Protein AF-A0A0G0HAD8-F1 (afdb_monomer_lite)

Structure (mmCIF, N/CA/C/O backbone):
data_AF-A0A0G0HAD8-F1
#
_entry.id   AF-A0A0G0HAD8-F1
#
loop_
_atom_site.group_PDB
_atom_site.id
_atom_site.type_symbol
_atom_site.label_atom_id
_atom_site.label_alt_id
_atom_site.label_comp_id
_atom_site.label_asym_id
_atom_site.label_entity_id
_atom_site.label_seq_id
_atom_site.pdbx_PDB_ins_code
_atom_site.Cartn_x
_atom_site.Cartn_y
_atom_site.Cartn_z
_atom_site.occupancy
_atom_site.B_iso_or_equiv
_atom_site.auth_seq_id
_atom_site.auth_comp_id
_atom_site.auth_asym_id
_atom_site.auth_atom_id
_atom_site.pdbx_PDB_model_num
ATOM 1 N N . MET A 1 1 ? -34.186 2.972 33.583 1.00 49.22 1 MET A N 1
ATOM 2 C CA . M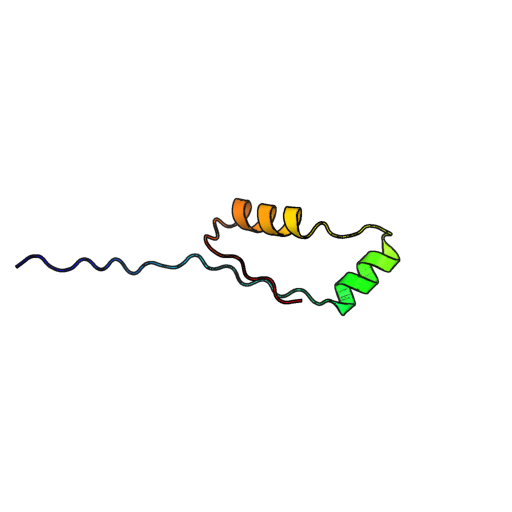ET A 1 1 ? -33.120 2.110 33.031 1.00 49.22 1 MET A CA 1
ATOM 3 C C . MET A 1 1 ? -32.687 2.743 31.719 1.00 49.22 1 MET A C 1
ATOM 5 O O . MET A 1 1 ? -33.558 2.895 30.870 1.00 49.22 1 MET A O 1
ATOM 9 N N . PRO A 1 2 ? -31.444 3.225 31.563 1.00 46.72 2 PRO A N 1
ATOM 10 C CA . PRO A 1 2 ? -31.005 3.739 30.276 1.00 46.72 2 PRO A CA 1
ATOM 11 C C . PRO A 1 2 ? -30.734 2.560 29.339 1.00 46.72 2 PRO A C 1
ATOM 13 O O . PRO A 1 2 ? -30.091 1.587 29.726 1.00 46.72 2 PRO A O 1
ATOM 16 N N . LEU A 1 3 ? -31.288 2.642 28.132 1.00 55.41 3 LEU A N 1
ATOM 17 C CA . LEU A 1 3 ? -31.021 1.718 27.038 1.00 55.41 3 LEU A CA 1
ATOM 18 C C . LEU A 1 3 ? -29.595 1.980 26.549 1.00 55.41 3 LEU A C 1
ATOM 20 O O . LEU A 1 3 ? -29.276 3.100 26.146 1.00 55.41 3 LEU A O 1
ATOM 24 N N . ASP A 1 4 ? -28.746 0.960 26.636 1.00 53.72 4 ASP A N 1
ATOM 25 C CA . ASP A 1 4 ? -27.400 0.972 26.079 1.00 53.72 4 ASP A CA 1
ATOM 26 C C . ASP A 1 4 ? -27.500 1.130 24.556 1.00 53.72 4 ASP A C 1
ATOM 28 O O . ASP A 1 4 ? -27.778 0.187 23.817 1.00 53.72 4 ASP A O 1
ATOM 32 N N . ASN A 1 5 ? -27.325 2.363 24.082 1.00 59.44 5 ASN A N 1
ATOM 33 C CA . ASN A 1 5 ? -27.127 2.662 22.672 1.00 59.44 5 ASN A CA 1
ATOM 34 C C . ASN A 1 5 ? -25.685 2.291 22.310 1.00 59.44 5 ASN A C 1
ATOM 36 O O . ASN A 1 5 ? -24.862 3.164 22.026 1.00 59.44 5 ASN A O 1
ATOM 40 N N . SER A 1 6 ? -25.376 0.993 22.305 1.00 56.94 6 SER A N 1
ATOM 41 C CA . SER A 1 6 ? -24.209 0.475 21.596 1.00 56.94 6 SER A CA 1
ATOM 42 C C . SER A 1 6 ? -24.455 0.661 20.100 1.00 56.94 6 SER A C 1
ATOM 44 O O . SER A 1 6 ? -24.945 -0.215 19.389 1.00 56.94 6 SER A O 1
ATOM 46 N N . GLN A 1 7 ? -24.182 1.884 19.645 1.00 55.28 7 GLN A N 1
ATOM 47 C CA . GLN A 1 7 ? -24.069 2.268 18.249 1.00 55.28 7 GLN A CA 1
ATOM 48 C C . GLN A 1 7 ? -23.199 1.216 17.563 1.00 55.28 7 GLN A C 1
ATOM 50 O O . GLN A 1 7 ? -22.031 1.053 17.916 1.00 55.28 7 GLN A O 1
ATOM 55 N N . ASN A 1 8 ? -23.782 0.486 16.612 1.00 53.56 8 ASN A N 1
ATOM 56 C CA . ASN A 1 8 ? -23.048 -0.391 15.714 1.00 53.56 8 ASN A CA 1
ATOM 57 C C . ASN A 1 8 ? -21.944 0.447 15.065 1.00 53.56 8 ASN A C 1
ATOM 59 O O . ASN A 1 8 ? -22.214 1.225 14.151 1.00 53.56 8 ASN A O 1
ATOM 63 N N . GLN A 1 9 ? -20.715 0.341 15.575 1.00 56.56 9 GLN A N 1
ATOM 64 C CA . GLN A 1 9 ? -19.554 0.977 14.976 1.00 56.56 9 GLN A CA 1
ATOM 65 C C . GLN A 1 9 ? -19.329 0.284 13.636 1.00 56.56 9 GLN A C 1
ATOM 67 O O . GLN A 1 9 ? -18.644 -0.733 13.557 1.00 56.56 9 GLN A O 1
ATOM 72 N N . THR A 1 10 ? -19.953 0.807 12.582 1.00 59.22 10 THR A N 1
ATOM 73 C CA . THR A 1 10 ? -19.644 0.454 11.202 1.00 59.22 10 THR A CA 1
ATOM 74 C C . THR A 1 10 ? -18.191 0.832 10.974 1.00 59.22 10 THR A C 1
ATOM 76 O O . THR A 1 10 ? -17.861 1.989 10.702 1.00 59.22 10 THR A O 1
ATOM 79 N N . THR A 1 11 ? -17.302 -0.130 11.184 1.00 64.25 11 THR A N 1
ATOM 80 C CA . THR A 1 11 ? -15.882 0.012 10.914 1.00 64.25 11 THR A CA 1
ATOM 81 C C . THR A 1 11 ? -15.743 0.224 9.414 1.00 64.25 11 THR A C 1
ATOM 83 O O . THR A 1 11 ? -15.970 -0.680 8.615 1.00 64.25 11 THR A O 1
ATOM 86 N N . ASN A 1 12 ? -15.431 1.460 9.018 1.00 67.88 12 ASN A N 1
ATOM 87 C CA . ASN A 1 12 ? -15.195 1.813 7.624 1.00 67.88 12 ASN A CA 1
ATOM 88 C C . ASN A 1 12 ? -13.828 1.244 7.209 1.00 67.88 12 ASN A C 1
ATOM 90 O O . ASN A 1 12 ? -12.795 1.919 7.259 1.00 67.88 12 ASN A O 1
ATOM 94 N N . ALA A 1 13 ? -13.819 -0.063 6.950 1.00 70.81 13 ALA A N 1
ATOM 95 C CA . ALA A 1 13 ? -12.640 -0.860 6.669 1.00 70.81 13 ALA A CA 1
ATOM 96 C C . ALA A 1 13 ? -12.479 -1.031 5.157 1.00 70.81 13 ALA A C 1
ATOM 98 O O . ALA A 1 13 ? -13.402 -1.457 4.464 1.00 70.81 13 ALA A O 1
ATOM 99 N N . ILE A 1 14 ? -11.285 -0.719 4.654 1.00 75.00 14 ILE A N 1
ATOM 100 C CA . ILE A 1 14 ? -10.954 -0.847 3.236 1.00 75.00 14 ILE A CA 1
ATOM 101 C C . ILE A 1 14 ? -9.927 -1.962 3.090 1.00 75.00 14 ILE A C 1
ATOM 103 O O . ILE A 1 14 ? -8.828 -1.890 3.645 1.00 75.00 14 ILE A O 1
ATOM 107 N N . TYR A 1 15 ? -10.288 -2.983 2.319 1.00 75.12 15 TYR A N 1
ATOM 108 C CA . TYR A 1 15 ? -9.409 -4.093 1.974 1.00 75.12 15 TYR A CA 1
ATOM 109 C C . TYR A 1 15 ? -8.863 -3.877 0.568 1.00 75.12 15 TYR A C 1
ATOM 111 O O . TYR A 1 15 ? -9.626 -3.706 -0.381 1.00 75.12 15 TYR A O 1
ATOM 119 N N . VAL A 1 16 ? -7.538 -3.872 0.441 1.00 75.12 16 VAL A N 1
ATOM 120 C CA . VAL A 1 16 ? -6.845 -3.685 -0.834 1.00 75.12 16 VAL A CA 1
ATOM 121 C C . VAL A 1 16 ? -5.959 -4.897 -1.063 1.00 75.12 16 VAL A C 1
ATOM 123 O O . VAL A 1 16 ? -5.078 -5.184 -0.254 1.00 75.12 16 VAL A O 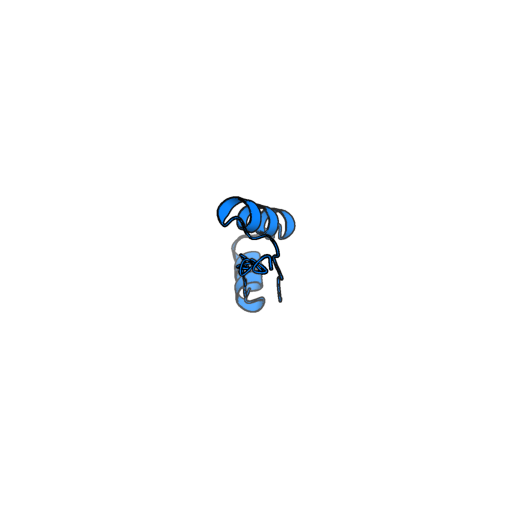1
ATOM 126 N N . PHE A 1 17 ? -6.201 -5.594 -2.170 1.00 78.06 17 PHE A N 1
ATOM 127 C CA . PHE A 1 17 ? -5.387 -6.717 -2.618 1.00 78.06 17 PHE A CA 1
ATOM 128 C C . PHE A 1 17 ? -4.544 -6.248 -3.795 1.00 78.06 17 PHE A C 1
ATOM 130 O O . PHE A 1 17 ? -5.084 -5.774 -4.797 1.00 78.06 17 PHE A O 1
ATOM 137 N N . VAL A 1 18 ? -3.227 -6.337 -3.648 1.00 76.62 18 VAL A N 1
ATOM 138 C CA . VAL A 1 18 ? -2.282 -5.939 -4.688 1.00 76.62 18 VAL A CA 1
ATOM 139 C C . VAL A 1 18 ? -1.612 -7.195 -5.213 1.00 76.62 18 VAL A C 1
ATOM 141 O O . VAL A 1 18 ? -1.008 -7.940 -4.453 1.00 76.62 18 VAL A O 1
ATOM 144 N N . ASP A 1 19 ? -1.715 -7.423 -6.518 1.00 82.25 19 ASP A N 1
ATOM 145 C CA . ASP A 1 19 ? -0.996 -8.513 -7.165 1.00 82.25 19 ASP A CA 1
ATOM 146 C C . ASP A 1 19 ? 0.470 -8.110 -7.383 1.00 82.25 19 ASP A C 1
ATOM 148 O O . ASP A 1 19 ? 0.770 -7.206 -8.172 1.00 82.25 19 ASP A O 1
ATOM 152 N N . ALA A 1 20 ? 1.384 -8.771 -6.670 1.00 79.56 20 ALA A N 1
ATOM 153 C CA . ALA A 1 20 ? 2.811 -8.480 -6.743 1.00 79.56 20 ALA A CA 1
ATOM 154 C C . ALA A 1 20 ? 3.412 -8.778 -8.129 1.00 79.56 20 ALA A C 1
ATOM 156 O O . ALA A 1 20 ? 4.315 -8.061 -8.565 1.00 79.56 20 ALA A O 1
ATOM 157 N N . SER A 1 21 ? 2.903 -9.791 -8.844 1.00 80.88 21 SER A N 1
ATOM 158 C CA . SER A 1 21 ? 3.418 -10.169 -10.167 1.00 80.88 21 SER A CA 1
ATOM 159 C C . SER A 1 21 ? 3.099 -9.097 -11.209 1.00 80.88 21 SER A C 1
ATOM 161 O O . SER A 1 21 ? 3.994 -8.593 -11.888 1.00 80.88 21 SER A O 1
ATOM 163 N N . ASN A 1 22 ? 1.848 -8.643 -11.245 1.00 81.12 22 ASN A N 1
ATOM 164 C CA . ASN A 1 22 ? 1.386 -7.600 -12.148 1.00 81.12 22 ASN A CA 1
ATOM 165 C C . ASN A 1 22 ? 2.026 -6.246 -11.811 1.00 81.12 22 ASN A C 1
ATOM 167 O O . ASN A 1 22 ? 2.352 -5.463 -12.706 1.00 81.12 22 ASN A O 1
ATOM 171 N N . LEU A 1 23 ? 2.247 -5.975 -10.521 1.00 80.19 23 LEU A N 1
ATOM 172 C CA . LEU A 1 23 ? 2.940 -4.770 -10.078 1.00 80.19 23 LEU A CA 1
ATOM 173 C C . LEU A 1 23 ? 4.413 -4.766 -10.514 1.00 80.19 23 LEU A C 1
ATOM 175 O O . LEU A 1 23 ? 4.904 -3.745 -11.000 1.00 80.19 23 LEU A O 1
ATOM 179 N N . TRP A 1 24 ? 5.106 -5.900 -10.393 1.00 77.88 24 TRP A N 1
ATOM 180 C CA . TRP A 1 24 ? 6.497 -6.038 -10.824 1.00 77.88 24 TRP A CA 1
ATOM 181 C C . TRP A 1 24 ? 6.655 -5.887 -12.342 1.00 77.88 24 TRP A C 1
ATOM 183 O O . TRP A 1 24 ? 7.547 -5.167 -12.800 1.00 77.88 24 TRP A O 1
ATOM 193 N N . GLU A 1 25 ? 5.763 -6.484 -13.136 1.00 83.69 25 GLU A N 1
ATOM 194 C CA . GLU A 1 25 ? 5.744 -6.275 -14.591 1.00 83.69 25 GLU A CA 1
ATOM 195 C C . GLU A 1 25 ? 5.498 -4.801 -14.952 1.00 83.69 25 GLU A C 1
ATOM 197 O O . GLU A 1 25 ? 6.194 -4.242 -15.806 1.00 83.69 25 GLU A O 1
ATOM 202 N N . ALA A 1 26 ? 4.579 -4.128 -14.251 1.00 82.81 26 ALA A N 1
ATOM 203 C CA . ALA A 1 26 ? 4.327 -2.701 -14.442 1.00 82.81 26 ALA A CA 1
ATOM 204 C C . ALA A 1 26 ? 5.545 -1.827 -14.075 1.00 82.81 26 ALA A C 1
ATOM 206 O O . ALA A 1 26 ? 5.821 -0.845 -14.775 1.00 82.81 26 ALA A O 1
ATOM 207 N N . PHE A 1 27 ? 6.302 -2.188 -13.031 1.00 84.19 27 PHE A N 1
ATOM 208 C CA . PHE A 1 27 ? 7.557 -1.515 -12.668 1.00 84.19 27 PHE A CA 1
ATOM 209 C C . PHE A 1 27 ? 8.627 -1.676 -13.734 1.00 84.19 27 PHE A C 1
ATOM 211 O O . PHE A 1 27 ? 9.231 -0.677 -14.131 1.00 84.19 27 PHE A O 1
ATOM 218 N N . LYS A 1 28 ? 8.818 -2.896 -14.245 1.00 83.12 28 LYS A N 1
ATOM 219 C CA . LYS A 1 28 ? 9.768 -3.160 -15.332 1.00 83.12 28 LYS A CA 1
ATOM 220 C C . LYS A 1 28 ? 9.411 -2.384 -16.599 1.00 83.12 28 LYS A C 1
ATOM 222 O O . LYS A 1 28 ? 10.295 -1.808 -17.225 1.00 83.12 28 LYS A O 1
ATOM 227 N N . ALA A 1 29 ? 8.127 -2.321 -16.953 1.00 84.69 29 ALA A N 1
ATOM 228 C CA . ALA A 1 29 ? 7.670 -1.654 -18.171 1.00 84.69 29 ALA A CA 1
ATOM 229 C C . ALA A 1 29 ? 7.733 -0.117 -18.096 1.00 84.69 29 ALA A C 1
ATOM 231 O O . ALA A 1 29 ? 8.014 0.535 -19.101 1.00 84.69 29 ALA A O 1
ATOM 232 N N . LYS A 1 30 ? 7.447 0.484 -16.929 1.00 79.81 30 LYS A N 1
ATOM 233 C CA . LYS A 1 30 ? 7.379 1.953 -16.774 1.00 79.81 30 LYS A CA 1
ATOM 234 C C . LYS A 1 30 ? 8.611 2.590 -16.130 1.00 79.81 30 LYS A C 1
ATOM 236 O O . LYS A 1 30 ? 8.690 3.820 -16.122 1.00 79.81 30 LYS A O 1
ATOM 241 N N . GLY A 1 31 ? 9.528 1.799 -15.569 1.00 77.88 31 GLY A N 1
ATOM 242 C CA . GLY A 1 31 ? 10.745 2.282 -14.906 1.00 77.88 31 GLY A CA 1
ATOM 243 C C . GLY A 1 31 ? 10.480 3.161 -13.678 1.00 77.88 31 GLY A C 1
ATOM 244 O O . GLY A 1 31 ? 11.323 3.974 -13.307 1.00 77.88 31 GLY A O 1
ATOM 245 N N . ARG A 1 32 ? 9.290 3.058 -13.073 1.00 75.00 32 ARG A N 1
ATOM 246 C CA . ARG A 1 32 ? 8.888 3.846 -11.902 1.00 75.00 32 ARG A CA 1
ATOM 247 C C . ARG A 1 32 ? 8.384 2.920 -10.815 1.00 75.00 32 ARG A C 1
ATOM 249 O O . ARG A 1 32 ? 7.513 2.095 -11.071 1.00 75.00 32 ARG A O 1
ATOM 256 N N . PHE A 1 33 ? 8.905 3.108 -9.612 1.00 74.19 33 PHE A N 1
ATOM 257 C CA . PHE A 1 33 ? 8.429 2.416 -8.425 1.00 74.19 33 PHE A CA 1
ATOM 258 C C . PHE A 1 33 ? 7.138 3.060 -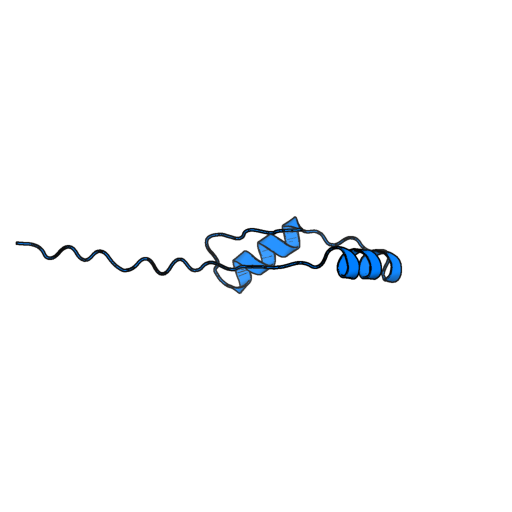7.920 1.00 74.19 33 PHE A C 1
ATOM 260 O O . PHE A 1 33 ? 6.985 4.284 -7.951 1.00 74.19 33 PHE A O 1
ATOM 267 N N . LEU A 1 34 ? 6.204 2.227 -7.461 1.00 75.31 34 LEU A N 1
ATOM 268 C CA . LEU A 1 34 ? 5.042 2.696 -6.719 1.00 75.31 34 LEU A CA 1
ATOM 269 C C . LEU A 1 34 ? 5.516 3.114 -5.333 1.00 75.31 34 LEU A C 1
ATOM 271 O O . LEU A 1 34 ? 6.128 2.334 -4.607 1.00 75.31 34 LEU A O 1
ATOM 275 N N . ASP A 1 35 ? 5.177 4.335 -4.958 1.00 82.31 35 ASP A N 1
ATOM 276 C CA . ASP A 1 35 ? 5.314 4.790 -3.588 1.00 82.31 35 ASP A CA 1
ATOM 277 C C . ASP A 1 35 ? 4.099 4.281 -2.796 1.00 82.31 35 ASP A C 1
ATOM 279 O O . ASP A 1 35 ? 2.979 4.800 -2.905 1.00 82.31 35 ASP A O 1
ATOM 283 N N . PHE A 1 36 ? 4.302 3.183 -2.068 1.00 78.19 36 PHE A N 1
ATOM 284 C CA . PHE A 1 36 ? 3.245 2.535 -1.296 1.00 78.19 36 PHE A CA 1
ATOM 285 C C . PHE A 1 36 ? 2.728 3.428 -0.168 1.00 78.19 36 PHE A C 1
ATOM 287 O O . PHE A 1 36 ? 1.525 3.427 0.086 1.00 78.19 36 PHE A O 1
ATOM 294 N N . GLU A 1 37 ? 3.582 4.239 0.459 1.00 81.12 37 GLU A N 1
ATOM 295 C CA . GLU A 1 37 ? 3.159 5.167 1.511 1.00 81.12 37 GLU A CA 1
ATOM 296 C C . GLU A 1 37 ? 2.212 6.232 0.957 1.00 81.12 37 GLU A C 1
ATOM 298 O O . GLU A 1 37 ? 1.124 6.447 1.504 1.00 81.12 37 GLU A O 1
ATOM 303 N N . LYS A 1 38 ? 2.564 6.841 -0.184 1.00 85.19 38 LYS A N 1
ATOM 304 C CA . LYS A 1 38 ? 1.660 7.765 -0.889 1.00 85.19 38 LYS A CA 1
ATOM 305 C C . LYS A 1 38 ? 0.359 7.095 -1.307 1.00 85.19 38 LYS A C 1
ATOM 307 O O . LYS A 1 38 ? -0.702 7.708 -1.195 1.00 85.19 38 LYS A O 1
ATOM 312 N N . THR A 1 39 ? 0.430 5.852 -1.775 1.00 83.62 39 THR A N 1
ATOM 313 C CA . THR A 1 39 ? -0.746 5.098 -2.224 1.00 83.62 39 THR A CA 1
ATOM 314 C C . THR A 1 39 ? -1.695 4.810 -1.060 1.00 83.62 39 THR A C 1
ATOM 316 O O . THR A 1 39 ? -2.890 5.082 -1.161 1.00 83.62 39 THR A O 1
ATOM 319 N N . ILE A 1 40 ? -1.171 4.342 0.075 1.00 80.94 40 ILE A N 1
ATOM 320 C CA . ILE A 1 40 ? -1.958 4.083 1.288 1.00 80.94 40 ILE A CA 1
ATOM 321 C C . ILE A 1 40 ? -2.581 5.381 1.805 1.00 80.94 40 ILE A C 1
ATOM 323 O O . ILE A 1 40 ? -3.773 5.405 2.117 1.00 80.94 40 ILE A O 1
ATOM 327 N N . LYS A 1 41 ? -1.811 6.476 1.84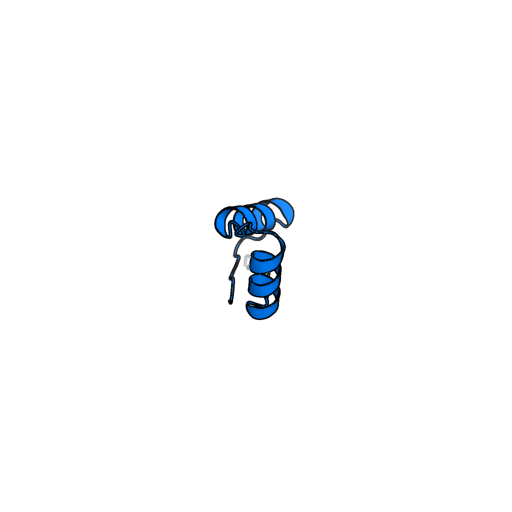7 1.00 85.56 41 LYS A N 1
ATOM 328 C CA . LYS A 1 41 ? -2.319 7.786 2.271 1.00 85.56 41 LYS A CA 1
ATOM 329 C C . LYS A 1 41 ? -3.460 8.269 1.370 1.00 85.56 41 LYS A C 1
ATOM 331 O O . LYS A 1 41 ? -4.510 8.644 1.885 1.00 85.56 41 LYS A O 1
ATOM 336 N N . TYR A 1 42 ? -3.297 8.163 0.050 1.00 86.12 42 TYR A N 1
ATOM 337 C CA . TYR A 1 42 ? -4.337 8.519 -0.917 1.00 86.12 42 TYR A CA 1
ATOM 338 C C . TYR A 1 42 ? -5.620 7.705 -0.721 1.00 86.12 42 TYR A C 1
ATOM 340 O O . TYR A 1 42 ? -6.714 8.265 -0.713 1.00 86.12 42 TYR A O 1
ATOM 348 N N . ILE A 1 43 ? -5.498 6.388 -0.535 1.00 82.06 43 ILE A N 1
ATOM 349 C CA . ILE A 1 43 ? -6.649 5.505 -0.303 1.00 82.06 43 ILE A CA 1
ATOM 350 C C . ILE A 1 43 ? -7.352 5.892 1.005 1.00 82.06 43 ILE A C 1
ATOM 352 O O . ILE A 1 43 ? -8.581 5.961 1.046 1.00 82.06 43 ILE A O 1
ATOM 356 N N . LYS A 1 44 ? -6.588 6.224 2.051 1.00 80.06 44 LYS A N 1
ATOM 357 C CA . LYS A 1 44 ? -7.133 6.671 3.337 1.00 80.06 44 LYS A CA 1
ATOM 358 C C . LYS A 1 44 ? -7.930 7.965 3.206 1.00 80.06 44 LYS A C 1
ATOM 360 O O . LYS A 1 44 ? -9.064 8.030 3.672 1.00 80.06 44 LYS A O 1
ATOM 365 N N . GLU A 1 45 ? -7.347 8.971 2.558 1.00 85.19 45 GLU A N 1
ATOM 366 C CA . GLU A 1 45 ? -7.970 10.284 2.365 1.00 85.19 45 GLU A CA 1
ATOM 367 C C . GLU A 1 45 ? -9.200 10.202 1.4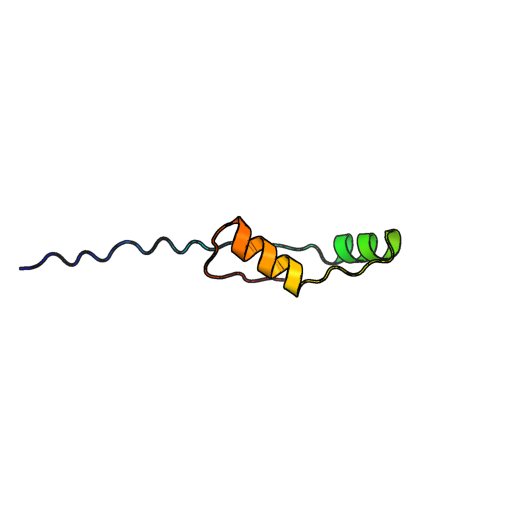56 1.00 85.19 45 GLU A C 1
ATOM 369 O O . GLU A 1 45 ? -10.220 10.822 1.743 1.00 85.19 45 GLU A O 1
ATOM 374 N N . LYS A 1 46 ? -9.134 9.410 0.381 1.00 84.88 46 LYS A N 1
ATOM 375 C CA . LYS A 1 46 ? -10.208 9.344 -0.614 1.00 84.88 46 LYS A CA 1
ATOM 376 C C . LYS A 1 46 ? -11.440 8.578 -0.144 1.00 84.88 46 LYS A C 1
ATOM 378 O O . LYS A 1 46 ? -12.555 8.954 -0.492 1.00 84.88 46 LYS A O 1
ATOM 383 N N . PHE A 1 47 ? -11.245 7.495 0.599 1.00 80.19 47 PHE A N 1
ATOM 384 C CA . PHE A 1 47 ? -12.331 6.593 0.984 1.00 80.19 47 PHE A CA 1
ATOM 385 C C . PHE A 1 47 ? -12.709 6.705 2.469 1.00 80.19 47 PHE A C 1
ATOM 387 O O . PHE A 1 47 ? -13.628 6.027 2.922 1.00 80.19 47 PHE A O 1
ATOM 394 N N . GLY A 1 48 ? -12.023 7.560 3.238 1.00 73.19 48 GLY A N 1
ATOM 395 C CA . GLY A 1 48 ? -12.329 7.794 4.652 1.00 73.19 48 GLY A CA 1
ATOM 396 C C . GLY A 1 48 ? -12.115 6.564 5.539 1.00 73.19 48 GLY A C 1
ATOM 397 O O . GLY A 1 48 ? -12.747 6.445 6.588 1.00 73.19 48 GLY A O 1
ATOM 398 N N . GLY A 1 49 ? -11.261 5.630 5.108 1.00 70.31 49 GLY A N 1
ATOM 399 C CA . GLY A 1 49 ? -11.002 4.390 5.831 1.00 70.31 49 GLY A CA 1
ATOM 400 C C . GLY A 1 49 ? -10.200 4.640 7.103 1.00 70.31 49 GLY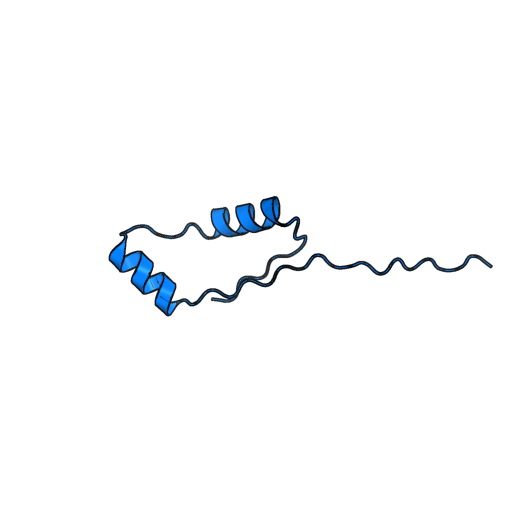 A C 1
ATOM 401 O O . GLY A 1 49 ? -9.138 5.264 7.081 1.00 70.31 49 GLY A O 1
ATOM 402 N N . THR A 1 50 ? -10.679 4.129 8.230 1.00 68.19 50 THR A N 1
ATOM 403 C CA . THR A 1 50 ? -9.993 4.266 9.524 1.00 68.19 50 THR A CA 1
ATOM 404 C C . THR A 1 50 ? -8.834 3.282 9.677 1.00 68.19 50 THR A C 1
ATOM 406 O O . THR A 1 50 ? -7.880 3.575 10.397 1.00 68.19 50 THR A O 1
ATOM 409 N N . SER A 1 51 ? -8.871 2.156 8.959 1.00 65.50 51 SER A N 1
ATOM 410 C CA . SER A 1 51 ? -7.831 1.125 8.962 1.00 65.50 51 SER A CA 1
ATOM 411 C C . SER A 1 51 ? -7.595 0.594 7.547 1.00 65.50 51 SER A C 1
ATOM 413 O O . SER A 1 51 ? -8.548 0.241 6.851 1.00 65.50 51 SER A O 1
ATOM 415 N N . ILE A 1 52 ? -6.329 0.557 7.122 1.00 69.50 52 ILE A N 1
ATOM 416 C CA . ILE A 1 52 ? -5.891 -0.009 5.839 1.00 69.50 52 ILE A CA 1
ATOM 417 C C . ILE A 1 52 ? -4.894 -1.114 6.148 1.00 69.50 52 ILE A C 1
ATOM 419 O O . ILE A 1 52 ? -3.914 -0.891 6.859 1.00 69.50 52 ILE A O 1
ATOM 423 N N . LYS A 1 53 ? -5.134 -2.296 5.584 1.00 69.12 53 LYS A N 1
ATOM 424 C CA . LYS A 1 53 ? -4.227 -3.436 5.680 1.00 69.12 53 LYS A CA 1
ATOM 425 C C . LYS A 1 53 ? -3.846 -3.862 4.268 1.00 69.12 53 LYS A C 1
ATOM 427 O O . LYS A 1 53 ? -4.703 -4.311 3.513 1.00 69.12 53 LYS A O 1
ATOM 432 N N . ALA A 1 54 ? -2.583 -3.653 3.913 1.00 65.25 54 ALA A N 1
ATOM 433 C CA . ALA A 1 54 ? -2.029 -4.090 2.641 1.00 65.25 54 ALA A CA 1
ATOM 434 C C . ALA A 1 54 ? -1.437 -5.492 2.808 1.00 65.25 54 ALA A C 1
ATOM 436 O O . ALA A 1 54 ? -0.668 -5.735 3.740 1.00 65.25 54 ALA A O 1
ATOM 437 N N . PHE A 1 55 ? -1.804 -6.392 1.902 1.00 66.00 55 PHE A N 1
ATOM 438 C CA . PHE A 1 55 ? -1.204 -7.713 1.760 1.00 66.00 55 PHE A CA 1
ATOM 439 C C . PHE A 1 55 ? -0.557 -7.750 0.375 1.00 66.00 55 PHE A C 1
ATOM 441 O O . PHE A 1 55 ? -1.221 -7.406 -0.607 1.00 66.00 55 PHE A O 1
ATOM 448 N N . TYR A 1 56 ? 0.733 -8.069 0.331 1.00 61.22 56 TYR A N 1
ATOM 449 C CA . TYR A 1 56 ? 1.552 -8.140 -0.877 1.00 61.22 56 TYR A CA 1
ATOM 450 C C . TYR A 1 56 ? 2.175 -9.527 -1.002 1.00 61.22 56 TYR A C 1
ATOM 452 O O . TYR A 1 56 ? 2.376 -10.169 0.057 1.00 61.22 56 TYR A O 1
#

pLDDT: mean 73.13, std 10.65, range [46.72, 86.12]

Secondary structure (DSSP, 8-state):
------------EEEEE--HHHHHHHHHHH-----HHHHHHHHHHHHT-SEEEEE-

Sequence (56 aa):
MPLDNSQNQTTNAIYVFVDASNLWEAFKAKGRFLDFEKTIKYIKEKFGGTSIKAFY

Radius of gyration: 17.53 Å; chains: 1; bounding box: 44×20×51 Å

Foldseek 3Di:
DDDPCPPPPPQLADEDEDDPVVQVVVCVVPVDHDPVVVVVVCCCVVSVHPDYDYDD